Protein AF-A0A554JL04-F1 (afdb_monomer_lite)

Radius of gyration: 22.53 Å; chains: 1; bounding box: 60×53×42 Å

Sequence (96 aa):
MILLRVSDNPMTRTKKFDHRLEHVSADIVSKIAQIDELKGRWITGAQLSPQVLGRLKRSVLITSTGASTRIEGARLSDEDIEKLMRGLDIQKFTNR

Secondary structure (DSSP, 8-state):
---------HHHHHHHHHHHHHT--HHHHHHHHHHHHHHHHHHHH----HHHHHHHHHHHHHHHHHHHHHHTT----HHHHHHHHHHHHHHHHTT-

Foldseek 3Di:
DDDDDPDPDVVVVVVVVVVCVVDPDPVVVVVVVVVVVVVVCCVVVVPDDPVRVVVVVLQCVLVVVVVVVVVVPDPDDSVNSSVVVVVVVVVVPVPD

Structure (mmCIF, N/CA/C/O backbone):
data_AF-A0A554JL04-F1
#
_entry.id   AF-A0A554JL04-F1
#
loop_
_atom_site.group_PDB
_atom_site.id
_atom_site.type_symbol
_atom_site.label_atom_id
_atom_site.label_alt_id
_atom_site.label_comp_id
_atom_site.label_asym_id
_atom_site.label_entity_id
_atom_site.label_seq_id
_atom_site.pdbx_PDB_ins_code
_atom_site.Cartn_x
_atom_site.Cartn_y
_atom_site.Cartn_z
_atom_site.occupancy
_atom_site.B_iso_or_equiv
_atom_site.auth_seq_id
_atom_site.auth_comp_id
_atom_site.auth_asym_id
_atom_site.auth_atom_id
_atom_site.pdbx_PDB_model_num
ATOM 1 N N . MET A 1 1 ? 33.079 36.913 -5.898 1.00 39.16 1 MET A N 1
ATOM 2 C CA . MET A 1 1 ? 32.952 36.292 -7.232 1.00 39.16 1 MET A CA 1
ATOM 3 C C . MET A 1 1 ? 33.007 34.783 -7.044 1.00 39.16 1 MET A C 1
ATOM 5 O O . MET A 1 1 ? 34.088 34.250 -6.858 1.00 39.16 1 MET A O 1
ATOM 9 N N . ILE A 1 2 ? 31.850 34.120 -6.962 1.00 35.34 2 ILE A N 1
ATOM 10 C CA . ILE A 1 2 ? 31.742 32.653 -6.922 1.00 35.34 2 ILE A CA 1
ATOM 11 C C . ILE A 1 2 ? 30.730 32.268 -8.001 1.00 35.34 2 ILE A C 1
ATOM 13 O O . ILE A 1 2 ? 29.608 32.772 -8.022 1.00 35.34 2 ILE A O 1
ATOM 17 N N . LEU A 1 3 ? 31.214 31.459 -8.939 1.00 43.22 3 LEU A N 1
ATOM 18 C CA . LEU A 1 3 ? 30.527 30.928 -10.109 1.00 43.22 3 LEU A CA 1
ATOM 19 C C . LEU A 1 3 ? 29.654 29.710 -9.746 1.00 43.22 3 LEU A C 1
ATOM 21 O O . LEU A 1 3 ? 29.844 29.092 -8.703 1.00 43.22 3 LEU A O 1
ATOM 25 N N . LEU A 1 4 ? 28.821 29.322 -10.722 1.00 39.34 4 LEU A N 1
ATOM 26 C CA . LEU A 1 4 ? 28.071 28.063 -10.883 1.00 39.34 4 LEU A CA 1
ATOM 27 C C . LEU A 1 4 ? 26.626 28.040 -10.357 1.00 39.34 4 LEU A C 1
ATOM 29 O O . LEU A 1 4 ? 26.279 27.315 -9.430 1.00 39.34 4 LEU A O 1
ATOM 33 N N . ARG A 1 5 ? 25.727 28.713 -11.089 1.00 49.81 5 ARG A N 1
ATOM 34 C CA . ARG A 1 5 ? 24.408 28.121 -11.357 1.00 49.81 5 ARG A CA 1
ATOM 35 C C . ARG A 1 5 ? 24.532 27.221 -12.581 1.00 49.81 5 ARG A C 1
ATOM 37 O O . ARG A 1 5 ? 24.639 27.713 -13.700 1.00 49.81 5 ARG A O 1
ATOM 44 N N . VAL A 1 6 ? 24.519 25.909 -12.362 1.00 56.16 6 VAL A N 1
ATOM 45 C CA . VAL A 1 6 ? 24.213 24.948 -13.424 1.00 56.16 6 VAL A CA 1
ATOM 46 C C . VAL A 1 6 ? 22.746 25.168 -13.783 1.00 56.16 6 VAL A C 1
ATOM 48 O O . VAL A 1 6 ? 21.855 24.949 -12.967 1.00 56.16 6 VAL A O 1
ATOM 51 N N . SER A 1 7 ? 22.503 25.709 -14.972 1.00 54.12 7 SER A N 1
ATOM 52 C CA . SER A 1 7 ? 21.162 25.807 -15.537 1.00 54.12 7 SER A CA 1
ATOM 53 C C . SER A 1 7 ? 20.749 24.406 -15.992 1.00 54.12 7 SER A C 1
ATOM 55 O O . SER A 1 7 ? 21.273 23.895 -16.980 1.00 54.12 7 SER A O 1
ATOM 57 N N . ASP A 1 8 ? 19.854 23.761 -15.244 1.00 59.84 8 ASP A N 1
ATOM 58 C CA . ASP A 1 8 ? 19.228 22.507 -15.668 1.00 59.84 8 ASP A CA 1
ATOM 59 C C . ASP A 1 8 ? 18.318 22.788 -16.875 1.00 59.84 8 ASP A C 1
ATOM 61 O O . ASP A 1 8 ? 17.230 23.352 -16.748 1.00 59.84 8 ASP A O 1
ATOM 65 N N . ASN A 1 9 ? 18.784 22.419 -18.070 1.00 60.19 9 ASN A N 1
ATOM 66 C CA . ASN A 1 9 ? 18.036 22.574 -19.314 1.00 60.19 9 ASN A CA 1
ATOM 67 C C . ASN A 1 9 ? 16.943 21.482 -19.416 1.00 60.19 9 ASN A C 1
ATOM 69 O O . ASN A 1 9 ? 17.264 20.291 -19.400 1.00 60.19 9 ASN A O 1
ATOM 73 N N . PRO A 1 10 ? 15.653 21.827 -19.573 1.00 59.44 10 PRO A N 1
ATOM 74 C CA . PRO A 1 10 ? 14.576 20.837 -19.660 1.00 59.44 10 PRO A CA 1
ATOM 75 C C . PRO A 1 10 ? 14.759 19.837 -20.815 1.00 59.44 10 PRO A C 1
ATOM 77 O O . PRO A 1 10 ? 14.433 18.663 -20.656 1.00 59.44 10 PRO A O 1
ATOM 80 N N . MET A 1 11 ? 15.367 20.249 -21.935 1.00 59.88 11 MET A N 1
ATOM 81 C CA . MET A 1 11 ? 15.620 19.363 -23.081 1.00 59.88 11 MET A CA 1
ATOM 82 C C . MET A 1 11 ? 16.646 18.257 -22.792 1.00 59.88 11 MET A C 1
ATOM 84 O O . MET A 1 11 ? 16.568 17.179 -23.381 1.00 59.88 11 MET A O 1
ATOM 88 N N . THR A 1 12 ? 17.617 18.491 -21.902 1.00 62.19 12 THR A N 1
ATOM 89 C CA . THR A 1 12 ? 18.598 17.459 -21.516 1.00 62.19 12 THR A CA 1
ATOM 90 C C . THR A 1 12 ? 18.011 16.491 -20.491 1.00 62.19 12 THR A C 1
ATOM 92 O O . THR A 1 12 ? 18.368 15.312 -20.475 1.00 62.19 12 THR A O 1
ATOM 95 N N . ARG A 1 13 ? 17.059 16.958 -19.673 1.00 61.75 13 ARG A N 1
ATOM 96 C CA . ARG A 1 13 ? 16.358 16.149 -18.671 1.00 61.75 13 ARG A CA 1
ATOM 97 C C . ARG A 1 13 ? 15.433 15.113 -19.308 1.00 61.75 13 ARG A C 1
ATOM 99 O O . ARG A 1 13 ? 15.462 13.963 -18.875 1.00 61.75 13 ARG A O 1
ATOM 106 N N . THR A 1 14 ? 14.690 15.498 -20.348 1.00 69.06 14 THR A N 1
ATOM 107 C CA . THR A 1 14 ? 13.828 14.584 -21.118 1.00 69.06 14 THR A CA 1
ATOM 108 C C . THR A 1 14 ? 14.658 13.477 -21.761 1.00 69.06 14 THR A C 1
ATOM 110 O O . THR A 1 14 ? 14.449 12.312 -21.454 1.00 69.06 14 THR A O 1
ATOM 113 N N . LYS A 1 15 ? 15.740 13.827 -22.473 1.00 75.81 15 LYS A N 1
ATOM 114 C CA . LYS A 1 15 ? 16.651 12.835 -23.074 1.00 75.81 15 LYS A CA 1
ATOM 115 C C . LYS A 1 15 ? 17.258 11.862 -22.056 1.00 75.81 15 LYS A C 1
ATOM 117 O O . LYS A 1 15 ? 17.386 10.676 -22.333 1.00 75.81 15 LYS A O 1
ATOM 122 N N . LYS A 1 16 ? 17.638 12.346 -20.867 1.00 77.50 16 LYS A N 1
ATOM 123 C CA . LYS A 1 16 ? 18.183 11.499 -19.790 1.00 77.50 16 LYS A CA 1
ATOM 124 C C . LYS A 1 16 ? 17.126 10.569 -19.191 1.00 77.50 16 LYS A C 1
ATOM 126 O O . LYS A 1 16 ? 17.457 9.466 -18.763 1.00 77.50 16 LYS A O 1
ATOM 131 N N . PHE A 1 17 ? 15.885 11.030 -19.089 1.00 79.50 17 PHE A N 1
ATOM 132 C CA . PHE A 1 17 ? 14.771 10.217 -18.620 1.00 79.50 17 PHE A CA 1
ATOM 133 C C . PHE A 1 17 ? 14.423 9.128 -19.638 1.00 79.50 17 PHE A C 1
ATOM 135 O O . PHE A 1 17 ? 14.414 7.957 -19.265 1.00 79.50 17 PHE A O 1
ATOM 142 N N . ASP A 1 18 ? 14.264 9.501 -20.907 1.00 86.12 18 ASP A N 1
ATOM 143 C CA . ASP A 1 18 ? 13.948 8.583 -22.005 1.00 86.12 18 ASP A CA 1
ATOM 144 C C . ASP A 1 18 ? 15.023 7.498 -22.129 1.00 86.12 18 ASP A C 1
ATOM 146 O O . ASP A 1 18 ? 14.715 6.311 -22.087 1.00 86.12 18 ASP A O 1
ATOM 150 N N . HIS A 1 19 ? 16.303 7.881 -22.086 1.00 85.62 19 HIS A N 1
ATOM 151 C CA . HIS A 1 19 ? 17.415 6.929 -22.100 1.00 85.62 19 HIS A CA 1
ATOM 152 C C . HIS A 1 19 ? 17.359 5.915 -20.941 1.00 85.62 19 HIS A C 1
ATOM 154 O O . HIS A 1 19 ? 17.740 4.758 -21.112 1.00 85.62 19 HIS A O 1
ATOM 160 N N . ARG A 1 20 ? 16.917 6.318 -19.739 1.00 85.12 20 ARG A N 1
ATOM 161 C CA . ARG A 1 20 ? 16.775 5.403 -18.586 1.00 85.12 20 ARG A CA 1
ATOM 162 C C . ARG A 1 20 ? 15.606 4.434 -18.750 1.00 85.12 20 ARG A C 1
ATOM 164 O O . ARG A 1 20 ? 15.657 3.353 -18.172 1.00 85.12 20 ARG A O 1
ATOM 171 N N . LEU A 1 21 ? 14.564 4.830 -19.479 1.00 85.12 21 LEU A N 1
ATOM 172 C CA . LEU A 1 21 ? 13.430 3.968 -19.807 1.00 85.12 21 LEU A CA 1
ATOM 173 C C . LEU A 1 21 ? 13.739 3.025 -20.972 1.00 85.12 21 LEU A C 1
ATOM 175 O O . LEU A 1 21 ? 13.249 1.903 -20.984 1.00 85.12 21 LEU A O 1
ATOM 179 N N . GLU A 1 22 ? 14.561 3.452 -21.926 1.00 86.62 22 GLU A N 1
ATOM 180 C CA . GLU A 1 22 ? 15.030 2.603 -23.028 1.00 86.62 22 GLU A CA 1
ATOM 181 C C . GLU A 1 22 ? 16.043 1.553 -22.546 1.00 86.62 22 GLU A C 1
ATOM 183 O O . GLU A 1 22 ? 16.080 0.439 -23.061 1.00 86.62 22 GLU A O 1
ATOM 188 N N . HIS A 1 23 ? 16.826 1.880 -21.512 1.00 88.69 23 HIS A N 1
ATOM 189 C CA . HIS A 1 23 ? 17.868 1.015 -20.951 1.00 88.69 23 HIS A CA 1
ATOM 190 C C . HIS A 1 23 ? 17.553 0.614 -19.506 1.00 88.69 23 HIS A C 1
ATOM 192 O O . HIS A 1 23 ? 18.300 0.919 -18.570 1.00 88.69 23 HIS A O 1
ATOM 198 N N . VAL A 1 24 ? 16.427 -0.074 -19.309 1.00 91.06 24 VAL A N 1
ATOM 199 C CA . VAL A 1 24 ? 16.072 -0.644 -18.002 1.00 91.06 24 VAL A CA 1
ATOM 200 C C . VAL A 1 24 ? 17.019 -1.799 -17.675 1.00 91.06 24 VAL A C 1
ATOM 202 O O . VAL A 1 24 ? 17.193 -2.721 -18.469 1.00 91.06 24 VAL A O 1
ATOM 205 N N . SER A 1 25 ? 17.632 -1.770 -16.490 1.00 93.69 25 SER A N 1
ATOM 206 C CA . SER A 1 25 ? 18.521 -2.849 -16.057 1.00 93.69 25 SER A CA 1
ATOM 207 C C . SER A 1 25 ? 17.760 -4.154 -15.810 1.00 93.69 25 SER A C 1
ATOM 209 O O . SER A 1 25 ? 16.599 -4.151 -15.388 1.00 93.69 25 SER A O 1
ATOM 211 N N . ALA A 1 26 ? 18.445 -5.286 -15.994 1.00 94.31 26 ALA A N 1
ATOM 212 C CA . ALA A 1 26 ? 17.890 -6.611 -15.716 1.00 94.31 26 ALA A CA 1
ATOM 213 C C . ALA A 1 26 ? 17.373 -6.743 -14.270 1.00 94.31 26 ALA A C 1
ATOM 215 O O . ALA A 1 26 ? 16.346 -7.376 -14.038 1.00 94.31 26 ALA A O 1
ATOM 216 N N . ASP A 1 27 ? 18.021 -6.079 -13.308 1.00 96.31 27 ASP A N 1
ATOM 217 C CA . ASP A 1 27 ? 17.586 -6.058 -11.908 1.00 96.31 27 ASP A CA 1
ATOM 218 C C . ASP A 1 27 ? 16.208 -5.412 -11.726 1.00 96.31 27 ASP A C 1
ATOM 220 O O . ASP A 1 27 ? 15.394 -5.894 -10.937 1.00 96.31 27 ASP A O 1
ATOM 224 N N . ILE A 1 28 ? 15.925 -4.324 -12.449 1.00 95.69 28 ILE A N 1
ATOM 225 C CA . ILE A 1 28 ? 14.615 -3.663 -12.401 1.00 95.69 28 ILE A CA 1
ATOM 226 C C . ILE A 1 28 ? 13.563 -4.561 -13.052 1.00 95.69 28 ILE A C 1
ATOM 228 O O . ILE A 1 28 ? 12.494 -4.751 -12.473 1.00 95.69 28 ILE A O 1
ATOM 232 N N . VAL A 1 29 ? 13.874 -5.164 -14.203 1.00 96.06 29 VAL A N 1
ATOM 233 C CA . VAL A 1 29 ? 12.972 -6.114 -14.879 1.00 96.06 29 VAL A CA 1
ATOM 234 C C . VAL A 1 29 ? 12.650 -7.303 -13.969 1.00 96.06 29 VAL A C 1
ATOM 236 O O . VAL A 1 29 ? 11.485 -7.661 -13.813 1.00 96.06 29 VAL A O 1
ATOM 239 N N . SER A 1 30 ? 13.657 -7.861 -13.294 1.00 97.62 30 SER A N 1
ATOM 240 C CA . SER A 1 30 ? 13.490 -8.951 -12.327 1.00 97.62 30 SER A CA 1
ATOM 241 C C . SER A 1 30 ? 12.587 -8.548 -11.157 1.00 97.62 30 SER A C 1
ATOM 243 O O . SER A 1 30 ? 11.675 -9.289 -10.791 1.00 97.62 30 SER A O 1
ATOM 245 N N . LYS A 1 31 ? 12.761 -7.340 -10.605 1.00 97.81 31 LYS A N 1
ATOM 246 C CA . LYS A 1 31 ? 11.875 -6.817 -9.550 1.00 97.81 31 LYS A CA 1
ATOM 247 C C . LYS A 1 31 ? 10.435 -6.646 -10.035 1.00 97.81 31 LYS A C 1
ATOM 249 O O . LYS A 1 31 ? 9.515 -6.985 -9.297 1.00 97.81 31 LYS A O 1
ATOM 254 N N . ILE A 1 32 ? 10.227 -6.153 -11.257 1.00 96.81 32 ILE A N 1
ATOM 255 C CA . ILE A 1 32 ? 8.886 -6.024 -11.849 1.00 96.81 32 ILE A CA 1
ATOM 256 C C . ILE A 1 32 ? 8.237 -7.405 -12.003 1.00 96.81 32 ILE A C 1
ATOM 258 O O . ILE A 1 32 ? 7.086 -7.573 -11.607 1.00 96.81 32 ILE A O 1
ATOM 262 N N . ALA A 1 33 ? 8.978 -8.402 -12.494 1.00 97.69 33 ALA A N 1
ATOM 263 C CA . ALA A 1 33 ? 8.483 -9.771 -12.626 1.00 97.69 33 ALA A CA 1
ATOM 264 C C . ALA A 1 33 ? 8.082 -10.379 -11.268 1.00 97.69 33 ALA A C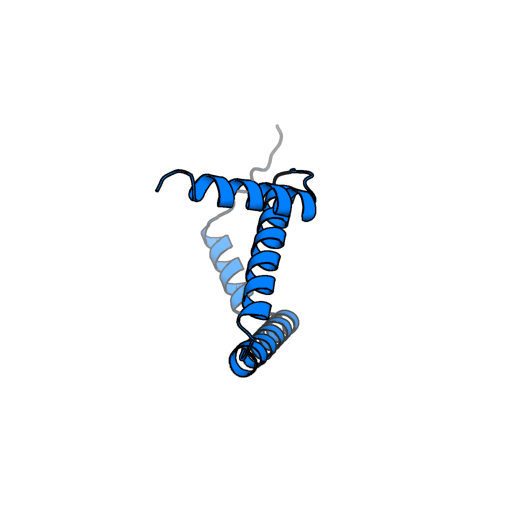 1
ATOM 266 O O . ALA A 1 33 ? 7.017 -10.980 -11.154 1.00 97.69 33 ALA A O 1
ATOM 267 N N . GLN A 1 34 ? 8.878 -10.157 -10.216 1.00 97.75 34 GLN A N 1
ATOM 268 C CA . GLN A 1 34 ? 8.539 -10.595 -8.853 1.00 97.75 34 GLN A CA 1
ATOM 269 C C . GLN A 1 34 ? 7.259 -9.927 -8.327 1.00 97.75 34 GLN A C 1
ATOM 271 O O . GLN A 1 34 ? 6.437 -10.575 -7.675 1.00 97.75 34 GLN A O 1
ATOM 276 N N . ILE A 1 35 ? 7.072 -8.631 -8.606 1.00 97.06 35 ILE A N 1
ATOM 277 C CA . ILE A 1 35 ? 5.845 -7.907 -8.248 1.00 97.06 35 ILE A CA 1
ATOM 278 C C . ILE A 1 35 ? 4.640 -8.498 -8.991 1.00 97.06 35 ILE A C 1
ATOM 280 O O . ILE A 1 35 ? 3.585 -8.684 -8.381 1.00 97.06 35 ILE A O 1
ATOM 284 N N . ASP A 1 36 ? 4.784 -8.817 -10.277 1.00 96.25 36 ASP A N 1
ATOM 285 C CA . ASP A 1 36 ? 3.701 -9.393 -11.078 1.00 96.25 36 ASP A CA 1
ATOM 286 C C . ASP A 1 36 ? 3.323 -10.809 -10.614 1.00 96.25 36 ASP A C 1
ATOM 288 O O . ASP A 1 36 ? 2.143 -11.116 -10.444 1.00 96.25 36 ASP A O 1
ATOM 292 N N . GLU A 1 37 ? 4.307 -11.640 -10.267 1.00 95.19 37 GLU A N 1
ATOM 293 C CA . GLU A 1 37 ? 4.081 -12.968 -9.688 1.00 95.19 37 GLU A CA 1
ATOM 294 C C . GLU A 1 37 ? 3.314 -12.885 -8.354 1.00 95.19 37 GLU A C 1
ATOM 296 O O . GLU A 1 37 ? 2.344 -13.616 -8.120 1.00 95.19 37 GLU A O 1
ATOM 301 N N . LEU A 1 38 ? 3.710 -11.955 -7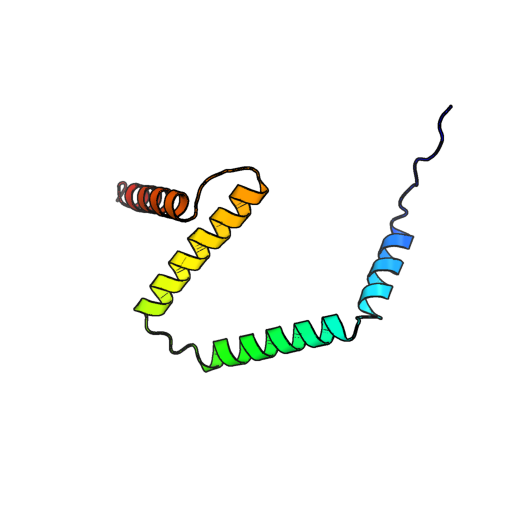.477 1.00 92.62 38 LEU A N 1
ATOM 302 C CA . LEU A 1 38 ? 3.012 -11.687 -6.217 1.00 92.62 38 LEU A CA 1
ATOM 303 C C . LEU A 1 38 ? 1.579 -11.206 -6.456 1.00 92.62 38 LEU A C 1
ATOM 305 O O . LEU A 1 38 ? 0.663 -11.665 -5.772 1.00 92.62 38 LEU A O 1
ATOM 309 N N . LYS A 1 39 ? 1.370 -10.322 -7.434 1.00 91.69 39 LYS A N 1
ATOM 310 C CA . LYS A 1 39 ? 0.042 -9.850 -7.838 1.00 91.69 39 LYS A CA 1
ATOM 311 C C . LYS A 1 39 ? -0.821 -11.001 -8.359 1.00 91.69 39 LYS A C 1
ATOM 313 O O . LYS A 1 39 ? -1.985 -11.095 -7.974 1.00 91.69 39 LYS A O 1
ATOM 318 N N . GLY A 1 40 ? -0.270 -11.892 -9.181 1.00 90.31 40 GLY A N 1
ATOM 319 C CA . GLY A 1 40 ? -0.968 -13.077 -9.683 1.00 90.31 40 GLY A CA 1
ATOM 320 C C . GLY A 1 40 ? -1.408 -14.012 -8.554 1.00 90.31 40 GLY A C 1
ATOM 321 O O . GLY A 1 40 ? -2.580 -14.396 -8.487 1.00 90.31 40 GLY A O 1
ATOM 322 N N . ARG A 1 41 ? -0.503 -14.301 -7.607 1.00 88.50 41 ARG A N 1
ATOM 323 C CA . ARG A 1 41 ? -0.825 -15.054 -6.381 1.00 88.50 41 ARG A CA 1
ATOM 324 C C . ARG A 1 41 ? -1.891 -14.365 -5.543 1.00 88.50 41 ARG A C 1
ATOM 326 O O . ARG A 1 41 ? -2.783 -15.035 -5.039 1.00 88.50 41 ARG A O 1
ATOM 333 N N . TRP A 1 42 ? -1.805 -13.047 -5.399 1.00 84.00 42 TRP A N 1
ATOM 334 C CA . TRP A 1 42 ? -2.779 -12.265 -4.651 1.00 84.00 42 TRP A CA 1
ATOM 335 C C . TRP A 1 42 ? -4.169 -12.367 -5.276 1.00 84.00 42 TRP A C 1
ATOM 337 O O . TRP A 1 42 ? -5.104 -12.756 -4.595 1.00 84.00 42 TRP A O 1
ATOM 347 N N . ILE A 1 43 ? -4.311 -12.090 -6.575 1.00 81.50 43 ILE A N 1
ATOM 348 C CA . ILE A 1 43 ? -5.609 -12.118 -7.270 1.00 81.50 43 ILE A CA 1
ATOM 349 C C . ILE A 1 43 ? -6.224 -13.522 -7.239 1.00 81.50 43 ILE A C 1
ATOM 351 O O . ILE A 1 43 ? -7.414 -13.665 -6.970 1.00 81.50 43 ILE A O 1
ATOM 355 N N . THR A 1 44 ? -5.412 -14.555 -7.469 1.00 77.56 44 THR A N 1
ATOM 356 C CA . THR A 1 44 ? -5.878 -15.951 -7.514 1.00 77.56 44 THR A CA 1
ATOM 357 C C . THR A 1 44 ? -6.164 -16.507 -6.114 1.00 77.56 44 THR A C 1
ATOM 359 O O . THR A 1 44 ? -7.105 -17.271 -5.923 1.00 77.56 44 THR A O 1
ATOM 362 N N . GLY A 1 45 ? -5.361 -16.114 -5.122 1.00 68.38 45 GLY A N 1
ATOM 363 C CA . GLY A 1 45 ? -5.444 -16.571 -3.734 1.00 68.38 45 GLY A CA 1
ATOM 364 C C . GLY A 1 45 ? -6.336 -15.721 -2.826 1.00 68.38 45 GLY A C 1
ATOM 365 O O . GLY A 1 45 ? -6.531 -16.086 -1.668 1.00 68.38 45 GLY A O 1
ATOM 366 N N . ALA A 1 46 ? -6.903 -14.609 -3.310 1.00 63.94 46 ALA A N 1
ATOM 367 C CA . ALA A 1 46 ? -7.708 -13.669 -2.519 1.00 63.94 46 ALA A CA 1
ATOM 368 C C . ALA A 1 46 ? -9.127 -14.163 -2.171 1.00 63.94 46 ALA A C 1
ATOM 370 O O . ALA A 1 46 ? -10.041 -13.359 -1.987 1.00 63.94 46 ALA A O 1
ATOM 371 N N . GLN A 1 47 ? -9.312 -15.465 -1.947 1.00 69.31 47 GLN A N 1
ATOM 372 C CA . GLN A 1 47 ? -10.419 -15.976 -1.129 1.00 69.31 47 GLN A CA 1
ATOM 373 C C . GLN A 1 47 ? -10.109 -15.738 0.362 1.00 69.31 47 GLN A C 1
ATOM 375 O O . GLN A 1 47 ? -10.130 -16.646 1.189 1.00 69.31 47 GL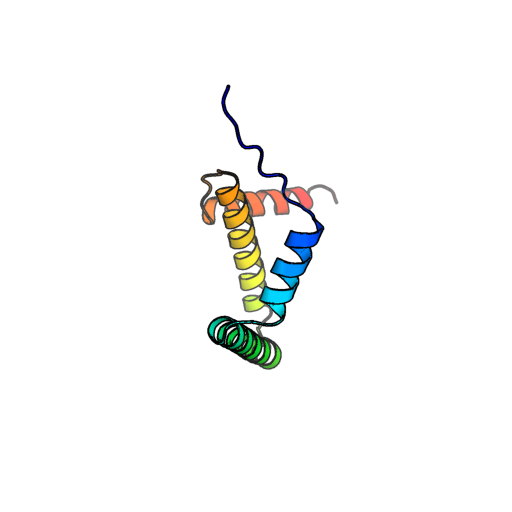N A O 1
ATOM 380 N N . LEU A 1 48 ? -9.746 -14.501 0.716 1.00 71.75 48 LEU A N 1
ATOM 381 C CA . LEU A 1 48 ? -9.512 -14.124 2.104 1.00 71.75 48 LEU A CA 1
ATOM 382 C C . LEU A 1 48 ? -10.862 -14.031 2.802 1.00 71.75 48 LEU A C 1
ATOM 384 O O . LEU A 1 48 ? -11.773 -13.358 2.317 1.00 71.75 48 LEU A O 1
ATOM 388 N N . SER A 1 49 ? -10.984 -14.671 3.964 1.00 84.44 49 SER A N 1
ATOM 389 C CA . SER A 1 49 ? -12.194 -14.526 4.765 1.00 84.44 49 SER A CA 1
ATOM 390 C C . SER A 1 49 ? -12.427 -13.045 5.108 1.00 84.44 49 SER A C 1
ATOM 392 O O . SER A 1 49 ? -11.459 -12.287 5.275 1.00 84.44 49 SER A O 1
ATOM 394 N N . PRO A 1 50 ? -13.689 -12.603 5.254 1.00 84.00 50 PRO A N 1
ATOM 395 C CA . PRO A 1 50 ? -14.005 -11.219 5.609 1.00 84.00 50 PRO A CA 1
ATOM 396 C C . PRO A 1 50 ? -13.238 -10.710 6.840 1.00 84.00 50 PRO A C 1
ATOM 398 O O . PRO A 1 50 ? -12.839 -9.548 6.895 1.00 84.00 50 PRO A O 1
ATOM 401 N N . GLN A 1 51 ? -12.973 -11.592 7.807 1.00 86.75 51 GLN A N 1
ATOM 402 C CA . GLN A 1 51 ? -12.217 -11.296 9.020 1.00 86.75 51 GLN A CA 1
ATOM 403 C C . GLN A 1 51 ? -10.747 -10.993 8.712 1.00 86.75 51 GLN A C 1
ATOM 405 O O . GLN A 1 51 ? -10.201 -10.005 9.207 1.00 86.75 51 GLN A O 1
ATOM 410 N N . VAL A 1 52 ? -10.101 -11.815 7.879 1.00 86.06 52 VAL A N 1
ATOM 411 C CA . VAL A 1 52 ? -8.706 -11.597 7.470 1.00 86.06 52 VAL A CA 1
ATOM 412 C C . VAL A 1 52 ? -8.593 -10.318 6.649 1.00 86.06 52 VAL A C 1
ATOM 414 O O . VAL A 1 52 ? -7.706 -9.503 6.905 1.00 86.06 52 VAL A O 1
ATOM 417 N N . LEU A 1 53 ? -9.539 -10.080 5.737 1.00 85.88 53 LEU A N 1
ATOM 418 C CA . LEU A 1 53 ? -9.581 -8.849 4.954 1.00 85.88 53 LEU A CA 1
ATOM 419 C C . LEU A 1 53 ? -9.756 -7.609 5.845 1.00 85.88 53 LEU A C 1
ATOM 421 O O . LEU A 1 53 ? -9.080 -6.602 5.637 1.00 85.88 53 LEU A O 1
ATOM 425 N N . GLY A 1 54 ? -10.622 -7.677 6.859 1.00 87.88 54 GLY A N 1
ATOM 426 C CA . GLY A 1 54 ? -10.803 -6.600 7.835 1.00 87.88 54 GLY A CA 1
ATOM 427 C C . GLY A 1 54 ? -9.522 -6.288 8.613 1.00 87.88 54 GLY A C 1
ATOM 428 O O . GLY A 1 54 ? -9.135 -5.123 8.730 1.00 87.88 54 GLY A O 1
ATOM 429 N N . ARG A 1 55 ? -8.813 -7.323 9.085 1.00 90.06 55 ARG A N 1
ATOM 430 C CA . ARG A 1 55 ? -7.522 -7.171 9.779 1.00 90.06 55 ARG A CA 1
ATOM 431 C C . ARG A 1 55 ? -6.452 -6.575 8.870 1.00 90.06 55 ARG A C 1
ATOM 433 O O . ARG A 1 55 ? -5.718 -5.691 9.307 1.00 90.06 55 ARG A O 1
ATOM 440 N N . LEU A 1 56 ? -6.396 -7.011 7.613 1.00 89.75 56 LEU A N 1
ATOM 441 C CA . LEU A 1 56 ? -5.446 -6.481 6.643 1.00 89.75 56 LEU A CA 1
ATOM 442 C C . LEU A 1 56 ? -5.710 -5.005 6.344 1.00 89.75 56 LEU A C 1
ATOM 444 O O . LEU A 1 56 ? -4.784 -4.207 6.430 1.00 89.75 56 LEU A O 1
ATOM 448 N N . LYS A 1 57 ? -6.963 -4.618 6.061 1.00 89.38 57 LYS A N 1
ATOM 449 C CA . LYS A 1 57 ? -7.332 -3.207 5.838 1.00 89.38 57 LYS A CA 1
ATOM 450 C C . LYS A 1 57 ? -6.875 -2.325 6.996 1.00 89.38 57 LYS A C 1
ATOM 452 O O . LYS A 1 57 ? -6.288 -1.271 6.780 1.00 89.38 57 LYS A O 1
ATOM 457 N N . ARG A 1 58 ? -7.108 -2.784 8.226 1.00 90.62 58 ARG A N 1
ATOM 458 C CA . ARG A 1 58 ? -6.708 -2.072 9.440 1.00 90.62 58 ARG A CA 1
ATOM 459 C C . ARG A 1 58 ? -5.193 -1.930 9.558 1.00 90.62 58 ARG A C 1
ATOM 461 O O . ARG A 1 58 ? -4.705 -0.830 9.778 1.00 90.62 58 ARG A O 1
ATOM 468 N N . SER A 1 59 ? -4.463 -3.027 9.370 1.00 92.75 59 SER A N 1
ATOM 469 C CA . SER A 1 59 ? -2.999 -3.035 9.408 1.00 92.75 59 SER A CA 1
ATOM 470 C C . SER A 1 59 ? -2.391 -2.119 8.343 1.00 92.75 59 SER A C 1
ATOM 472 O O . SER A 1 59 ? -1.510 -1.323 8.662 1.00 92.75 59 SER A O 1
ATOM 474 N N . VAL A 1 60 ? -2.903 -2.163 7.109 1.00 93.00 60 VAL A N 1
ATOM 475 C CA . VAL A 1 60 ? -2.442 -1.302 6.010 1.00 93.00 60 VAL A CA 1
ATOM 476 C C . VAL A 1 60 ? -2.659 0.169 6.342 1.00 93.00 60 VAL A C 1
ATOM 478 O O . VAL A 1 60 ? -1.733 0.950 6.183 1.00 93.00 60 VAL A O 1
ATOM 481 N N . LEU A 1 61 ? -3.834 0.550 6.852 1.00 92.25 61 LEU A N 1
ATOM 482 C CA . LEU A 1 61 ? -4.103 1.945 7.207 1.00 92.25 61 LEU A CA 1
ATOM 483 C C . LEU A 1 61 ? -3.180 2.459 8.315 1.00 92.25 61 LEU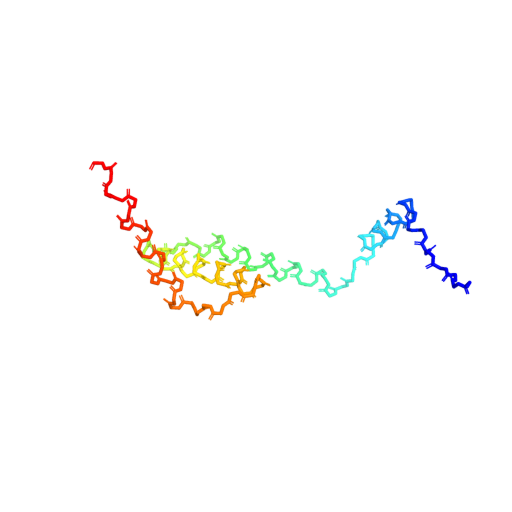 A C 1
ATOM 485 O O . LEU A 1 61 ? -2.668 3.572 8.208 1.00 92.25 61 LEU A O 1
ATOM 489 N N . ILE A 1 62 ? -2.956 1.661 9.363 1.00 93.44 62 ILE A N 1
ATOM 490 C CA . ILE A 1 62 ? -2.069 2.035 10.473 1.00 93.44 62 ILE A CA 1
ATOM 491 C C . ILE A 1 62 ? -0.642 2.210 9.953 1.00 93.44 62 ILE A C 1
ATOM 493 O O . ILE A 1 62 ? -0.047 3.269 10.133 1.00 93.44 62 ILE A O 1
ATOM 497 N N . THR A 1 63 ? -0.122 1.204 9.249 1.00 93.19 63 THR A N 1
ATOM 498 C CA . THR A 1 63 ? 1.266 1.199 8.766 1.00 93.19 63 THR A CA 1
ATOM 499 C C . THR A 1 63 ? 1.520 2.261 7.697 1.00 93.19 63 THR A C 1
ATOM 501 O O . THR A 1 63 ? 2.550 2.932 7.748 1.00 93.19 63 THR A O 1
ATOM 504 N N . SER A 1 64 ? 0.587 2.487 6.762 1.00 93.00 64 SER A N 1
ATOM 505 C CA . SER A 1 64 ? 0.728 3.528 5.735 1.00 93.00 64 SER A CA 1
ATOM 506 C C . SER A 1 64 ? 0.692 4.926 6.347 1.00 93.00 64 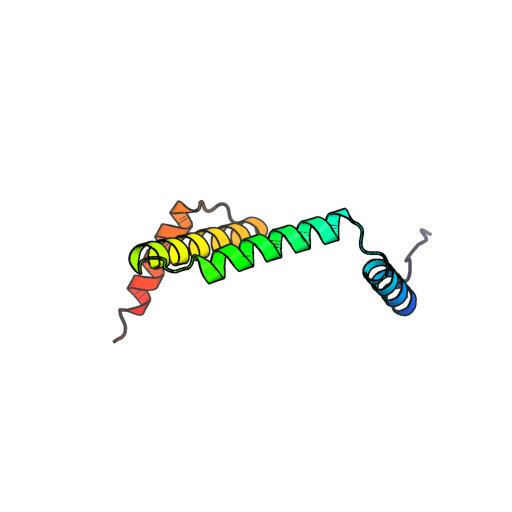SER A C 1
ATOM 508 O O . SER A 1 64 ? 1.518 5.774 6.005 1.00 93.00 64 SER A O 1
ATOM 510 N N . THR A 1 65 ? -0.231 5.154 7.287 1.00 92.56 65 THR A N 1
ATOM 511 C CA . THR A 1 65 ? -0.333 6.426 8.010 1.00 92.56 65 THR A CA 1
ATOM 512 C C . THR A 1 65 ? 0.934 6.650 8.827 1.00 92.56 65 THR A C 1
ATOM 514 O O . THR A 1 65 ? 1.577 7.682 8.666 1.00 92.56 65 THR A O 1
ATOM 517 N N . GLY A 1 66 ? 1.375 5.654 9.599 1.00 92.88 66 GLY A N 1
ATOM 518 C CA . GLY A 1 66 ? 2.581 5.749 10.420 1.00 92.88 66 GLY A CA 1
ATOM 519 C C . GLY A 1 66 ? 3.853 5.995 9.643 1.00 92.88 66 GLY A C 1
ATOM 520 O O . GLY A 1 66 ? 4.661 6.831 10.051 1.00 92.88 66 GLY A O 1
ATOM 521 N N . ALA A 1 67 ? 4.014 5.334 8.500 1.00 93.69 67 ALA A N 1
ATOM 522 C CA . ALA A 1 67 ? 5.130 5.596 7.606 1.00 93.69 67 ALA A CA 1
ATOM 523 C C . ALA A 1 67 ? 5.121 7.052 7.117 1.00 93.69 67 ALA A C 1
ATOM 525 O O . ALA A 1 67 ? 6.128 7.740 7.273 1.00 93.69 67 ALA A O 1
ATOM 526 N N . SER A 1 68 ? 3.988 7.545 6.599 1.00 93.19 68 SER A N 1
ATOM 527 C CA . SER A 1 68 ? 3.888 8.932 6.117 1.00 93.19 68 SER A CA 1
ATOM 528 C C . SER A 1 68 ? 4.148 9.953 7.222 1.00 93.19 68 SER A C 1
ATOM 530 O O . SER A 1 68 ? 4.951 10.860 7.042 1.00 93.19 68 SER A O 1
ATOM 532 N N . THR A 1 69 ? 3.568 9.769 8.410 1.00 91.75 69 THR A N 1
ATOM 533 C CA . THR A 1 69 ? 3.742 10.724 9.508 1.00 91.75 69 THR A CA 1
ATOM 534 C C . THR A 1 69 ? 5.173 10.725 10.034 1.00 91.75 69 THR A C 1
ATOM 536 O O . THR A 1 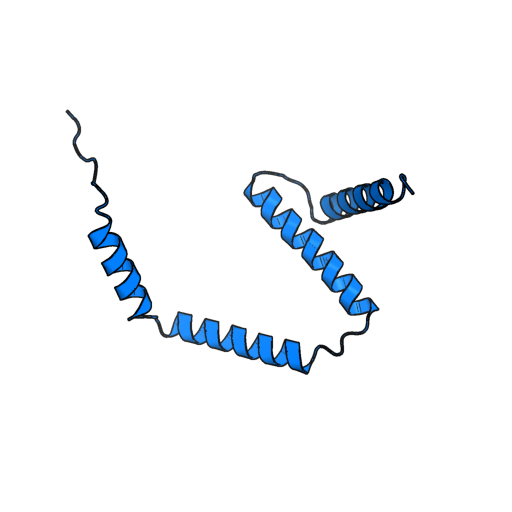69 ? 5.672 11.778 10.415 1.00 91.75 69 THR A O 1
ATOM 539 N N . ARG A 1 70 ? 5.860 9.573 10.031 1.00 94.75 70 ARG A N 1
ATOM 540 C CA . ARG A 1 70 ? 7.277 9.490 10.423 1.00 94.75 70 ARG A CA 1
ATOM 541 C C . ARG A 1 70 ? 8.204 10.148 9.408 1.00 94.75 70 ARG A C 1
ATOM 543 O O . ARG A 1 70 ? 9.182 10.763 9.821 1.00 94.75 70 ARG A O 1
ATOM 550 N N . ILE A 1 71 ? 7.892 10.057 8.114 1.00 94.50 71 ILE A N 1
ATOM 551 C CA . ILE A 1 71 ? 8.616 10.795 7.066 1.00 94.50 71 ILE A CA 1
ATOM 552 C C . ILE A 1 71 ? 8.524 12.307 7.324 1.00 94.50 71 ILE A C 1
ATOM 554 O O . ILE A 1 71 ? 9.529 13.000 7.213 1.00 94.50 71 ILE A O 1
ATOM 558 N N . GLU A 1 72 ? 7.363 12.785 7.777 1.00 94.62 72 GLU A N 1
ATOM 559 C CA . GLU A 1 72 ? 7.127 14.189 8.148 1.00 94.62 72 GLU A CA 1
ATOM 560 C C . GLU A 1 72 ? 7.600 14.556 9.575 1.00 94.62 72 GLU A C 1
ATOM 562 O O . GLU A 1 72 ? 7.349 15.657 10.063 1.00 94.62 72 GLU A O 1
ATOM 567 N N . GLY A 1 73 ? 8.293 13.648 10.275 1.00 93.75 73 GLY A N 1
ATOM 568 C CA . GLY A 1 73 ? 8.922 13.912 11.575 1.00 93.75 73 GLY A CA 1
ATOM 569 C C . GLY A 1 73 ? 8.082 13.588 12.817 1.00 93.75 73 GLY A C 1
ATOM 570 O O . GLY A 1 73 ? 8.546 13.813 13.940 1.00 93.75 73 GLY A O 1
ATOM 571 N N . ALA A 1 74 ? 6.881 13.022 12.667 1.00 91.50 74 ALA A N 1
ATOM 572 C CA . ALA A 1 74 ? 6.119 12.505 13.802 1.00 91.50 74 ALA A CA 1
ATOM 573 C C . ALA A 1 74 ? 6.830 11.299 14.439 1.00 91.50 74 ALA A C 1
ATOM 575 O O . ALA A 1 74 ? 7.461 10.495 13.757 1.00 91.50 74 ALA A O 1
ATOM 576 N N . ARG A 1 75 ? 6.697 11.141 15.760 1.00 93.75 75 ARG A N 1
ATOM 577 C CA . ARG A 1 75 ? 7.335 10.055 16.536 1.00 93.75 75 ARG A CA 1
ATOM 578 C C . ARG A 1 75 ? 6.344 9.014 17.065 1.00 93.75 75 ARG A C 1
ATOM 580 O O . ARG A 1 75 ? 6.670 8.280 17.989 1.00 93.75 75 ARG A O 1
ATOM 587 N N . LEU A 1 76 ? 5.138 8.992 16.504 1.00 91.50 76 LEU A N 1
ATOM 588 C CA . LEU A 1 76 ? 4.069 8.077 16.902 1.00 91.50 76 LEU A CA 1
ATOM 589 C C . LEU A 1 76 ? 4.426 6.640 16.512 1.00 91.50 76 LEU A C 1
ATOM 591 O O . LEU A 1 76 ? 4.913 6.405 15.400 1.00 91.50 76 LEU A O 1
ATOM 595 N N . SER A 1 77 ? 4.160 5.694 17.413 1.00 93.50 77 SER A N 1
ATOM 596 C CA . SER A 1 77 ? 4.223 4.270 17.084 1.00 93.50 77 SER A CA 1
ATOM 597 C C . SER A 1 77 ? 2.971 3.822 16.320 1.00 93.50 77 SER A C 1
ATOM 599 O O . SER A 1 77 ? 1.965 4.538 16.253 1.00 93.50 77 SER A O 1
ATOM 601 N N . ASP A 1 78 ? 3.010 2.615 15.758 1.00 92.38 78 ASP A N 1
ATOM 602 C CA . ASP A 1 78 ? 1.841 2.025 15.103 1.00 92.38 78 ASP A CA 1
ATOM 603 C C . ASP A 1 78 ? 0.680 1.853 16.111 1.00 92.38 78 ASP A C 1
ATOM 605 O O . ASP A 1 78 ? -0.479 2.082 15.762 1.00 92.38 78 ASP A O 1
ATOM 609 N N . GLU A 1 79 ? 0.970 1.561 17.385 1.00 93.31 79 GLU A N 1
ATOM 610 C CA . GLU A 1 79 ? -0.028 1.490 18.463 1.00 93.31 79 GLU A CA 1
ATOM 611 C C . GLU A 1 79 ? -0.657 2.853 18.781 1.00 93.31 79 GLU A C 1
ATOM 613 O O . GLU A 1 79 ? -1.859 2.930 19.061 1.00 93.31 79 GLU A O 1
ATOM 618 N N . ASP A 1 80 ? 0.129 3.931 18.750 1.00 92.94 80 ASP A N 1
ATOM 619 C CA . ASP A 1 80 ? -0.379 5.288 18.973 1.00 92.94 80 ASP A CA 1
ATOM 620 C C . ASP A 1 80 ? -1.319 5.712 17.842 1.00 92.94 80 ASP A C 1
ATOM 622 O O . ASP A 1 80 ? -2.401 6.255 18.089 1.00 92.94 80 ASP A O 1
ATOM 626 N N . ILE A 1 81 ? -0.957 5.388 16.600 1.00 91.81 81 ILE A N 1
ATOM 627 C CA . ILE A 1 81 ? -1.807 5.627 15.430 1.00 91.81 81 ILE A CA 1
ATOM 628 C C . ILE A 1 81 ? -3.069 4.781 15.499 1.00 91.81 81 ILE A C 1
ATOM 630 O O . ILE A 1 81 ? -4.164 5.283 15.254 1.00 91.81 81 ILE A O 1
ATOM 634 N N . GLU A 1 82 ? -2.961 3.522 15.909 1.00 92.25 82 GLU A N 1
ATOM 635 C CA . GLU A 1 82 ? -4.118 2.658 16.096 1.00 92.25 82 GLU A CA 1
ATOM 636 C C . GLU A 1 82 ? -5.107 3.217 17.136 1.00 92.25 82 GLU A C 1
ATOM 638 O O . GLU A 1 82 ? -6.327 3.149 16.945 1.00 92.25 82 GLU A O 1
ATOM 643 N N . LYS A 1 83 ? -4.606 3.764 18.251 1.00 91.31 83 LYS A N 1
ATOM 644 C CA . LYS A 1 83 ? -5.434 4.433 19.270 1.00 91.31 83 LYS A CA 1
ATOM 645 C C . LYS A 1 83 ? -6.092 5.695 18.716 1.00 91.31 83 LYS A C 1
ATOM 647 O O . LYS A 1 83 ? -7.296 5.869 18.903 1.00 91.31 83 LYS A O 1
ATOM 652 N N . LEU A 1 84 ? -5.339 6.527 17.997 1.00 88.62 84 LEU A N 1
ATOM 653 C CA . LEU A 1 84 ? -5.855 7.744 17.371 1.00 88.62 84 LEU A CA 1
ATOM 654 C C . LEU A 1 84 ? -6.978 7.431 16.372 1.00 88.62 84 LEU A C 1
ATOM 656 O O . LEU A 1 84 ? -8.051 8.029 16.433 1.00 88.62 84 LEU A O 1
ATOM 660 N N . MET A 1 85 ? -6.762 6.448 15.497 1.00 85.38 85 MET A N 1
ATOM 661 C CA . MET A 1 85 ? -7.748 6.032 14.499 1.00 85.38 85 MET A CA 1
ATOM 662 C C . MET A 1 85 ? -9.036 5.501 15.137 1.00 85.38 85 MET A C 1
ATOM 664 O O . MET A 1 85 ? -10.122 5.828 14.664 1.00 85.38 85 MET A O 1
ATOM 668 N N . ARG A 1 86 ? -8.944 4.754 16.250 1.00 84.06 86 ARG A N 1
ATOM 669 C CA . ARG A 1 86 ? -10.133 4.347 17.026 1.00 84.06 86 ARG A CA 1
ATOM 670 C C . ARG A 1 86 ? -10.929 5.551 17.531 1.00 84.06 86 ARG A C 1
ATOM 672 O O . ARG A 1 86 ? -12.153 5.533 17.458 1.00 84.06 86 ARG A O 1
ATOM 679 N N . GLY A 1 87 ? -10.248 6.590 18.014 1.00 77.06 87 GLY A N 1
ATOM 680 C CA . GLY A 1 87 ? -10.893 7.826 18.467 1.00 77.06 87 GLY A CA 1
ATOM 681 C C . GLY A 1 87 ? -11.633 8.570 17.348 1.00 77.06 87 GLY A C 1
ATOM 682 O O . GLY A 1 87 ? -12.729 9.078 17.575 1.00 77.06 87 GLY A O 1
ATOM 683 N N . LEU A 1 88 ? -11.077 8.583 16.132 1.00 76.44 88 LEU A N 1
ATOM 684 C CA . LEU A 1 88 ? -11.692 9.214 14.955 1.00 76.44 88 LEU A CA 1
ATOM 685 C C . LEU A 1 88 ? -12.928 8.459 14.446 1.00 76.44 88 LEU A C 1
ATOM 687 O O . LEU A 1 88 ? -13.907 9.092 14.047 1.00 76.44 88 LEU A O 1
ATOM 691 N N . ASP A 1 89 ? -12.901 7.124 14.472 1.00 67.31 89 ASP A N 1
ATOM 692 C CA . ASP A 1 89 ? -14.064 6.313 14.099 1.00 67.31 89 ASP A CA 1
ATOM 693 C C . ASP A 1 89 ? -15.233 6.554 15.062 1.00 67.31 89 ASP A C 1
ATOM 695 O O . ASP A 1 89 ? -16.351 6.774 14.608 1.00 67.31 89 ASP A O 1
ATOM 699 N N . ILE A 1 90 ? -14.981 6.612 16.376 1.00 60.34 90 ILE A N 1
ATOM 700 C CA . ILE A 1 90 ? -16.015 6.893 17.388 1.00 60.34 90 ILE A CA 1
ATOM 701 C C . ILE A 1 90 ? -16.656 8.271 17.156 1.00 60.34 90 ILE A C 1
ATOM 703 O O . ILE A 1 90 ? -17.880 8.386 17.186 1.00 60.34 90 ILE A O 1
ATOM 707 N N . GLN A 1 91 ? -15.853 9.297 16.848 1.00 59.09 91 GLN A N 1
ATOM 708 C CA . GLN A 1 91 ? -16.363 10.648 16.581 1.00 59.09 91 GLN A CA 1
ATOM 709 C C . GLN A 1 91 ? -17.250 10.729 15.329 1.00 59.09 91 GLN A C 1
ATOM 711 O O . GLN A 1 91 ? -18.215 11.497 15.309 1.00 59.09 91 GLN A O 1
ATOM 716 N N . LYS A 1 92 ? -16.980 9.915 14.298 1.00 57.72 92 LYS A N 1
ATOM 717 C CA . LYS A 1 92 ? -17.822 9.842 13.091 1.00 57.72 92 LYS A CA 1
ATOM 718 C C . LYS A 1 92 ? -19.225 9.284 13.357 1.00 57.72 92 LYS A C 1
ATOM 720 O O . LYS A 1 92 ? -20.134 9.607 12.595 1.00 57.72 92 LYS A O 1
ATOM 725 N N . PHE A 1 93 ? -19.419 8.481 14.406 1.00 55.66 93 PHE A N 1
ATOM 726 C CA . PHE A 1 93 ? -20.733 7.931 14.765 1.00 55.66 93 PHE A CA 1
ATOM 727 C C . PHE A 1 93 ? -21.565 8.855 15.668 1.00 55.66 93 PHE A C 1
ATOM 729 O O . PHE A 1 93 ? -22.770 8.664 15.764 1.00 55.66 93 PHE A O 1
ATOM 736 N N . THR A 1 94 ? -20.973 9.886 16.279 1.00 55.47 94 THR A N 1
ATOM 737 C CA . THR A 1 94 ? -21.673 10.813 17.196 1.00 55.47 94 THR A CA 1
ATOM 738 C C . THR A 1 94 ? -22.553 11.877 16.525 1.00 55.47 94 THR A C 1
ATOM 740 O O . THR A 1 94 ? -23.032 12.774 17.210 1.00 55.47 94 THR A O 1
ATOM 743 N N . ASN A 1 95 ? -22.795 11.808 15.210 1.00 52.91 95 ASN A N 1
ATOM 744 C CA . ASN A 1 95 ? -23.661 12.772 14.519 1.00 52.91 95 ASN A CA 1
ATOM 745 C C . ASN A 1 95 ? -24.606 12.119 13.498 1.00 52.91 95 ASN A C 1
ATOM 747 O O . ASN A 1 95 ? -24.614 12.511 12.325 1.00 52.91 95 ASN A O 1
ATOM 751 N N . ARG A 1 96 ? -25.360 11.100 13.931 1.00 46.72 96 ARG A N 1
ATOM 752 C CA . ARG A 1 96 ? -26.518 10.542 13.215 1.00 46.72 96 ARG A CA 1
ATOM 753 C C . ARG A 1 96 ? -27.590 10.081 14.186 1.00 46.72 96 ARG A C 1
ATOM 755 O O . ARG A 1 96 ? -27.213 9.401 15.162 1.00 46.72 96 ARG A O 1
#

pLDDT: mean 81.12, std 16.3, range [35.34, 97.81]